Protein AF-A0A2I1HGM5-F1 (afdb_monomer)

Sequence (108 aa):
MERATNELLNNKDFVDFLHNNFLYTNGPSFFKILKQAIKKYETAPQRLKHHTQDYLWETLISLLERYEQHIPIPFSTPPSTPIVYTHPLAFPIRQVTRLLIRIPSNEF

Solvent-accessible surface area (backbone atoms only — not comparable to full-atom values): 6859 Å² total; per-residue (Å²): 111,72,66,64,54,52,54,52,70,66,31,63,70,54,50,51,47,29,69,72,39,50,83,41,94,92,42,64,26,50,47,54,51,52,54,50,37,52,52,49,35,74,70,38,56,80,90,48,31,62,62,33,45,52,52,38,49,53,53,50,52,60,48,49,57,49,46,64,71,63,47,75,66,76,72,75,69,73,72,89,66,77,86,77,74,91,63,81,71,94,60,86,78,77,78,78,76,78,73,80,79,78,76,82,78,92,73,134

Organism: NCBI:txid588596

Secondary structure (DSSP, 8-state):
-HHHHHHHHT-HHHHHHHHH-BSSTT--BHHHHHHHHHHHHHHS-GGGHHHHHHHHHHHHHHHHHHHHHHS---------S-----SPPSS-----------PPP---

Nearest PDB structures (foldseek):
  2lhr-assembly1_A  TM=5.906E-01  e=9.781E-01  Staphylococcus aureus subsp. aureus MW2

Structure (mmCIF, N/CA/C/O backbone):
data_AF-A0A2I1HGM5-F1
#
_entry.id   AF-A0A2I1HGM5-F1
#
loop_
_atom_site.group_PDB
_atom_site.id
_atom_site.type_symbol
_atom_site.label_atom_id
_atom_site.label_alt_id
_atom_site.label_comp_id
_atom_site.label_asym_id
_atom_site.label_entity_id
_atom_site.label_seq_id
_atom_site.pdbx_PDB_ins_code
_atom_site.Cartn_x
_atom_site.Cartn_y
_atom_site.Cartn_z
_atom_site.occupancy
_atom_site.B_iso_or_equiv
_atom_site.auth_seq_id
_atom_site.auth_comp_id
_atom_site.auth_asym_id
_atom_site.auth_atom_id
_atom_site.pdbx_PDB_model_num
ATOM 1 N N . MET A 1 1 ? 17.560 -8.212 9.797 1.00 52.03 1 MET A N 1
ATOM 2 C CA . MET A 1 1 ? 16.567 -7.215 9.345 1.00 52.03 1 MET A CA 1
ATOM 3 C C . MET A 1 1 ? 15.438 -7.868 8.550 1.00 52.03 1 MET A C 1
ATOM 5 O O . MET A 1 1 ? 14.296 -7.663 8.924 1.00 52.03 1 MET A O 1
ATOM 9 N N . GLU A 1 2 ? 15.735 -8.740 7.574 1.00 53.88 2 GLU A N 1
ATOM 10 C CA . GLU A 1 2 ? 14.720 -9.443 6.751 1.00 53.88 2 GLU A CA 1
ATOM 11 C C . GLU A 1 2 ? 13.645 -10.224 7.532 1.00 53.88 2 GLU A C 1
ATOM 13 O O . GLU A 1 2 ? 12.497 -10.291 7.105 1.00 53.88 2 GLU A O 1
ATOM 18 N N . ARG A 1 3 ? 13.978 -10.806 8.694 1.00 56.34 3 ARG A N 1
ATOM 19 C CA . ARG A 1 3 ? 12.984 -11.522 9.517 1.00 56.34 3 ARG A CA 1
ATOM 20 C C . ARG A 1 3 ? 11.881 -10.607 10.057 1.00 56.34 3 ARG A C 1
ATOM 22 O O . ARG A 1 3 ? 10.716 -10.960 9.948 1.00 56.34 3 ARG A O 1
ATOM 29 N N . ALA A 1 4 ? 12.242 -9.432 10.571 1.00 59.28 4 ALA A N 1
ATOM 30 C CA . ALA A 1 4 ? 11.284 -8.487 11.146 1.00 59.28 4 ALA A CA 1
ATOM 31 C C . ALA A 1 4 ? 10.360 -7.888 10.073 1.00 59.28 4 ALA A C 1
ATOM 33 O O . ALA A 1 4 ? 9.167 -7.714 10.301 1.00 59.28 4 ALA A O 1
ATOM 34 N N . THR A 1 5 ? 10.887 -7.641 8.868 1.00 63.16 5 THR A N 1
ATOM 35 C CA . THR A 1 5 ? 10.071 -7.192 7.732 1.00 63.16 5 THR A CA 1
ATOM 36 C C . THR A 1 5 ? 9.121 -8.285 7.247 1.00 63.16 5 THR A C 1
ATOM 38 O O . THR A 1 5 ? 7.978 -7.986 6.923 1.00 63.16 5 THR A O 1
ATOM 41 N N . ASN A 1 6 ? 9.540 -9.554 7.247 1.00 67.56 6 ASN A N 1
ATOM 42 C CA . ASN A 1 6 ? 8.664 -10.662 6.856 1.00 67.56 6 ASN A CA 1
ATOM 43 C C . ASN A 1 6 ? 7.540 -10.910 7.873 1.00 67.56 6 ASN A C 1
ATOM 45 O O . ASN A 1 6 ? 6.430 -11.246 7.475 1.00 67.56 6 ASN A O 1
ATOM 49 N N . GLU A 1 7 ? 7.788 -10.731 9.169 1.00 73.44 7 GLU A N 1
ATOM 50 C CA . GLU A 1 7 ? 6.735 -10.817 10.192 1.00 73.44 7 GLU A CA 1
ATOM 51 C C . GLU A 1 7 ? 5.703 -9.694 10.045 1.00 73.44 7 GLU A C 1
ATOM 53 O O . GLU A 1 7 ? 4.501 -9.950 10.100 1.00 73.44 7 GLU A O 1
ATOM 58 N N . LEU A 1 8 ? 6.159 -8.469 9.774 1.00 70.75 8 LEU A N 1
ATOM 59 C CA . LEU A 1 8 ? 5.291 -7.312 9.556 1.00 70.75 8 LEU A CA 1
ATOM 60 C C . LEU A 1 8 ? 4.442 -7.453 8.283 1.00 70.75 8 LEU A C 1
ATOM 62 O O . LEU A 1 8 ? 3.247 -7.175 8.302 1.00 70.75 8 LEU A O 1
ATOM 66 N N . LEU A 1 9 ? 5.035 -7.937 7.188 1.00 70.31 9 LEU A N 1
ATOM 67 C CA . LEU A 1 9 ? 4.331 -8.163 5.920 1.00 70.31 9 LEU A CA 1
ATOM 68 C C . LEU A 1 9 ? 3.292 -9.292 6.002 1.00 70.31 9 LEU A C 1
ATOM 70 O O . LEU A 1 9 ? 2.328 -9.283 5.241 1.00 70.31 9 LEU A O 1
ATOM 74 N N . ASN A 1 10 ? 3.471 -10.242 6.923 1.00 76.75 10 ASN A N 1
ATOM 75 C CA . ASN A 1 10 ? 2.513 -11.318 7.184 1.00 76.75 10 ASN A CA 1
ATOM 76 C C . ASN A 1 10 ? 1.501 -10.966 8.288 1.00 76.75 10 ASN A C 1
ATOM 78 O O . ASN A 1 10 ? 0.644 -11.788 8.620 1.00 76.75 10 ASN A O 1
ATOM 82 N N . ASN A 1 11 ? 1.584 -9.766 8.869 1.00 84.69 11 ASN A N 1
ATOM 83 C CA . ASN A 1 11 ? 0.628 -9.314 9.864 1.00 84.69 11 ASN A CA 1
ATOM 84 C C . ASN A 1 11 ? -0.736 -9.073 9.197 1.00 84.69 11 ASN A C 1
ATOM 86 O O . ASN A 1 11 ? -0.860 -8.295 8.251 1.00 84.69 11 ASN A O 1
ATOM 90 N N . LYS A 1 12 ? -1.771 -9.740 9.714 1.00 87.19 12 LYS A N 1
ATOM 91 C CA . LYS A 1 12 ? -3.131 -9.653 9.180 1.00 87.19 12 LYS A CA 1
ATOM 92 C C . LYS A 1 12 ? -3.678 -8.222 9.201 1.00 87.19 12 LYS A C 1
ATOM 94 O O . LYS A 1 12 ? -4.265 -7.799 8.213 1.00 87.19 12 LYS A O 1
ATOM 99 N N . ASP A 1 13 ? -3.430 -7.472 10.270 1.00 84.69 13 ASP A N 1
ATOM 100 C CA . ASP A 1 13 ? -3.913 -6.099 10.432 1.00 84.69 13 ASP A CA 1
ATOM 101 C C . ASP A 1 13 ? -3.264 -5.160 9.405 1.00 84.69 13 ASP A C 1
ATOM 103 O O . ASP A 1 13 ? -3.921 -4.282 8.844 1.00 84.69 13 ASP A O 1
ATOM 107 N N . PHE A 1 14 ? -1.986 -5.392 9.086 1.00 83.31 14 PHE A N 1
ATOM 108 C CA . PHE A 1 14 ? -1.287 -4.662 8.030 1.00 83.31 14 PHE A CA 1
ATOM 109 C C . PHE A 1 14 ? -1.858 -4.979 6.642 1.00 83.31 14 PHE A C 1
ATOM 111 O O . PHE A 1 14 ? -2.090 -4.077 5.834 1.00 83.31 14 PHE A O 1
ATOM 118 N N . VAL A 1 15 ? -2.138 -6.254 6.363 1.00 84.62 15 VAL A N 1
ATOM 119 C CA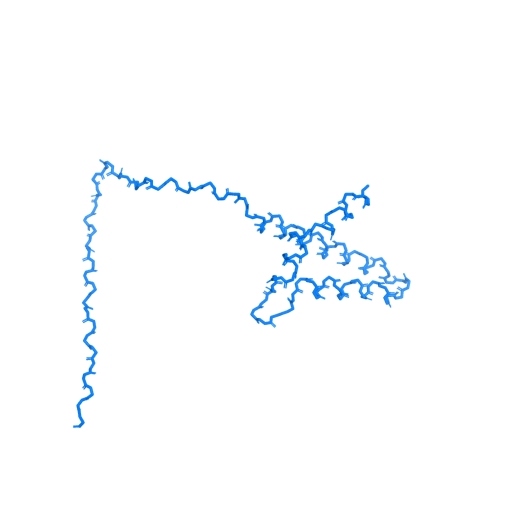 . VAL A 1 15 ? -2.762 -6.676 5.100 1.00 84.62 15 VAL A CA 1
ATOM 120 C C . VAL A 1 15 ? -4.168 -6.084 4.959 1.00 84.62 15 VAL A C 1
ATOM 122 O O . VAL A 1 15 ? -4.500 -5.532 3.905 1.00 84.62 15 VAL A O 1
ATOM 125 N N . ASP A 1 16 ? -4.970 -6.122 6.022 1.00 87.19 16 ASP A N 1
ATOM 126 C CA . ASP A 1 16 ? -6.315 -5.545 6.049 1.00 87.19 16 ASP A CA 1
ATOM 127 C C . ASP A 1 16 ? -6.267 -4.015 5.873 1.00 87.19 16 ASP A C 1
ATOM 129 O O . ASP A 1 16 ? -7.071 -3.449 5.121 1.00 87.19 16 ASP A O 1
ATOM 133 N N . PHE A 1 17 ? -5.282 -3.333 6.471 1.00 86.94 17 PHE A N 1
ATOM 134 C CA . PHE A 1 17 ? -5.022 -1.911 6.228 1.00 86.94 17 PHE A CA 1
ATOM 135 C C . PHE A 1 17 ? -4.762 -1.631 4.743 1.00 86.94 17 PHE A C 1
ATOM 137 O O . PHE A 1 17 ? -5.410 -0.750 4.170 1.00 86.94 17 PHE A O 1
ATOM 144 N N . LEU A 1 18 ? -3.866 -2.391 4.102 1.00 86.75 18 LEU A N 1
ATOM 145 C CA . LEU A 1 18 ? -3.512 -2.202 2.690 1.00 86.75 18 LEU A CA 1
ATOM 146 C C . LEU A 1 18 ? -4.700 -2.408 1.740 1.00 86.75 18 LEU A C 1
ATOM 148 O O . LEU A 1 18 ? -4.766 -1.753 0.692 1.00 86.75 18 LEU A O 1
ATOM 152 N N . HIS A 1 19 ? -5.608 -3.326 2.081 1.00 83.81 19 HIS A N 1
ATOM 153 C CA . HIS A 1 19 ? -6.803 -3.626 1.294 1.00 83.81 19 HIS A CA 1
ATOM 154 C C . HIS A 1 19 ? -7.875 -2.543 1.409 1.00 83.81 19 HIS A C 1
ATOM 156 O O . HIS A 1 19 ? -8.482 -2.182 0.399 1.00 83.81 19 HIS A O 1
ATOM 162 N N . ASN A 1 20 ? -8.092 -2.026 2.617 1.00 84.44 20 ASN A N 1
ATOM 163 C CA . ASN A 1 20 ? -9.196 -1.115 2.909 1.00 84.44 20 ASN A CA 1
ATOM 164 C C . ASN A 1 20 ? -8.838 0.365 2.709 1.00 84.44 20 ASN A C 1
ATOM 166 O O . ASN A 1 20 ? -9.734 1.196 2.564 1.00 84.44 20 ASN A O 1
ATOM 170 N N . ASN A 1 21 ? -7.547 0.713 2.678 1.00 81.06 21 ASN A N 1
ATOM 171 C CA . ASN A 1 21 ? -7.113 2.095 2.503 1.00 81.06 21 ASN A CA 1
ATOM 172 C C . ASN A 1 21 ? -6.922 2.475 1.031 1.00 81.06 21 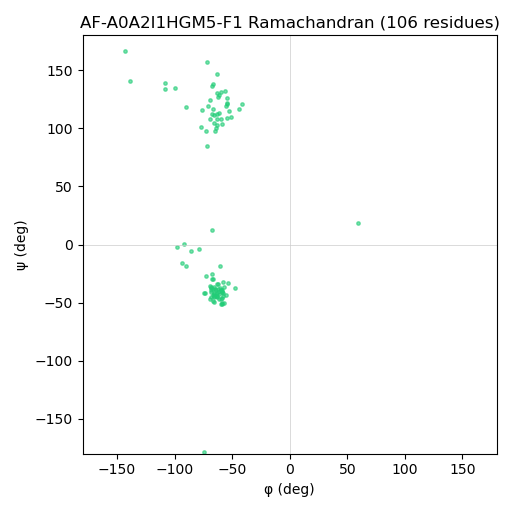ASN A C 1
ATOM 174 O O . ASN A 1 21 ? -6.041 1.967 0.326 1.00 81.06 21 ASN A O 1
ATOM 178 N N . PHE A 1 22 ? -7.721 3.451 0.605 1.00 79.50 22 PHE A N 1
ATOM 179 C CA . PHE A 1 22 ? -7.662 4.082 -0.708 1.00 79.50 22 PHE A CA 1
ATOM 180 C C . PHE A 1 22 ? -7.107 5.502 -0.584 1.00 79.50 22 PHE A C 1
ATOM 182 O O . PHE A 1 22 ? -7.487 6.238 0.321 1.00 79.50 22 PHE A O 1
ATOM 189 N N . LEU A 1 23 ? -6.238 5.910 -1.516 1.00 72.69 23 LEU A N 1
ATOM 190 C CA . LEU A 1 23 ? -5.678 7.273 -1.514 1.00 72.69 23 LEU A CA 1
ATOM 191 C C . LEU A 1 23 ? -6.738 8.368 -1.720 1.00 72.69 23 LEU A C 1
ATOM 193 O O . LEU A 1 23 ? -6.608 9.471 -1.199 1.00 72.69 23 LEU A O 1
ATOM 197 N N . TYR A 1 24 ? -7.762 8.060 -2.512 1.00 70.81 24 TYR A N 1
ATOM 198 C CA . TYR A 1 24 ? -8.863 8.951 -2.876 1.00 70.81 24 TYR A CA 1
ATOM 199 C C . TYR A 1 24 ? -10.157 8.136 -2.946 1.00 70.81 24 TYR A C 1
ATOM 201 O O . TYR A 1 24 ? -10.109 6.905 -3.020 1.00 70.81 24 TYR A O 1
ATOM 209 N N . THR A 1 25 ? -11.315 8.795 -2.985 1.00 69.38 25 THR A N 1
ATOM 210 C CA . THR A 1 25 ? -12.593 8.125 -3.264 1.00 69.38 25 THR A CA 1
ATOM 211 C C . THR A 1 25 ? -12.503 7.370 -4.593 1.00 69.38 25 THR A C 1
ATOM 213 O O . THR A 1 25 ? -12.233 7.959 -5.636 1.00 69.38 25 THR A O 1
ATOM 216 N N . ASN A 1 26 ? -12.676 6.045 -4.552 1.00 75.19 26 ASN A N 1
ATOM 217 C CA . ASN A 1 26 ? -12.480 5.142 -5.698 1.00 75.19 26 ASN A CA 1
ATOM 218 C C . ASN A 1 26 ? -11.058 5.163 -6.310 1.00 75.19 26 ASN A C 1
ATOM 220 O O . ASN A 1 26 ? -10.861 4.737 -7.450 1.00 75.19 26 ASN A O 1
ATOM 224 N N . GLY A 1 27 ? -10.061 5.667 -5.577 1.00 76.38 27 GLY A N 1
ATOM 225 C CA . GLY A 1 27 ? -8.662 5.718 -5.996 1.00 76.38 27 GLY A CA 1
ATOM 226 C C . GLY A 1 27 ? -7.964 4.353 -5.934 1.00 76.38 27 GLY A C 1
ATOM 227 O O . GLY A 1 27 ? -8.571 3.341 -5.590 1.00 76.38 27 GLY A O 1
ATOM 228 N N . PRO A 1 28 ? -6.666 4.276 -6.269 1.00 81.00 28 PRO A N 1
ATOM 229 C CA . PRO A 1 28 ? -5.889 3.064 -6.042 1.00 81.00 28 PRO A CA 1
ATOM 230 C C . PRO A 1 28 ? -5.730 2.805 -4.538 1.00 81.00 28 PRO A C 1
ATOM 232 O O . PRO A 1 28 ? -5.463 3.726 -3.763 1.00 81.00 28 PRO A O 1
ATOM 235 N N . SER A 1 29 ? -5.867 1.539 -4.139 1.00 87.00 29 SER A N 1
ATOM 236 C CA . SER A 1 29 ? -5.506 1.111 -2.790 1.00 87.00 29 SER A CA 1
ATOM 237 C C . SER A 1 29 ? -3.993 1.090 -2.612 1.00 87.00 29 SER A C 1
ATOM 239 O O . SER A 1 29 ? -3.238 0.937 -3.583 1.00 87.00 29 SER A O 1
ATOM 241 N N . PHE A 1 30 ? -3.540 1.180 -1.365 1.00 86.12 30 PHE A N 1
ATOM 242 C CA . PHE A 1 30 ? -2.125 1.013 -1.044 1.00 86.12 30 PHE A CA 1
ATOM 243 C C . PHE A 1 30 ? -1.576 -0.340 -1.503 1.00 86.12 30 PHE A C 1
ATOM 245 O O . PHE A 1 30 ? -0.475 -0.396 -2.054 1.00 86.12 30 PHE A O 1
ATOM 252 N N . PHE A 1 31 ? -2.380 -1.404 -1.415 1.00 86.75 31 PHE A N 1
ATOM 253 C CA . PHE A 1 31 ? -2.035 -2.705 -1.989 1.00 86.75 31 PHE A CA 1
ATOM 254 C C . PHE A 1 31 ? -1.720 -2.622 -3.493 1.00 86.75 31 PHE A C 1
ATOM 256 O O . PHE A 1 31 ? -0.737 -3.189 -3.977 1.00 86.75 31 PHE A O 1
ATOM 263 N N . LYS A 1 32 ? -2.530 -1.878 -4.258 1.00 88.50 32 LYS A N 1
ATOM 264 C CA . LYS A 1 32 ? -2.333 -1.707 -5.705 1.00 88.50 32 LYS A CA 1
ATOM 265 C C . LYS A 1 32 ? -1.058 -0.923 -6.018 1.00 88.50 32 LYS A C 1
ATOM 267 O O . LYS A 1 32 ? -0.371 -1.265 -6.979 1.00 88.50 32 LYS A O 1
ATOM 272 N N . ILE A 1 33 ? -0.737 0.090 -5.216 1.00 87.69 33 ILE A N 1
ATOM 273 C CA . ILE A 1 33 ? 0.483 0.899 -5.360 1.00 87.69 33 ILE A CA 1
ATOM 274 C C . ILE A 1 33 ? 1.718 0.046 -5.079 1.00 87.69 33 ILE A C 1
ATOM 276 O O . ILE A 1 33 ? 2.624 0.003 -5.910 1.00 87.69 33 ILE A O 1
ATOM 280 N N . LEU A 1 34 ? 1.716 -0.699 -3.971 1.00 88.88 34 LEU A N 1
ATOM 281 C CA . LEU A 1 34 ? 2.814 -1.594 -3.613 1.00 88.88 34 LEU A CA 1
ATOM 282 C C . LEU A 1 34 ? 3.041 -2.647 -4.706 1.00 88.88 34 LEU A C 1
ATOM 284 O O . LEU A 1 34 ? 4.160 -2.826 -5.185 1.00 88.88 34 LEU A O 1
ATOM 288 N N . LYS A 1 35 ? 1.962 -3.273 -5.190 1.00 90.19 35 LYS A N 1
ATOM 289 C CA . LYS A 1 35 ? 2.025 -4.238 -6.295 1.00 90.19 35 LYS A CA 1
ATOM 290 C C . LYS A 1 35 ? 2.611 -3.625 -7.571 1.00 90.19 35 LYS A C 1
ATOM 292 O O . LYS A 1 35 ? 3.370 -4.283 -8.281 1.00 90.19 35 LYS A O 1
ATOM 297 N N . GLN A 1 36 ? 2.270 -2.374 -7.883 1.00 90.44 36 GLN A N 1
ATOM 298 C CA . GLN A 1 36 ? 2.848 -1.666 -9.026 1.00 90.44 36 GLN A CA 1
ATOM 299 C C . GLN A 1 36 ? 4.332 -1.349 -8.825 1.00 90.44 36 GLN A C 1
ATOM 301 O O . GLN A 1 36 ? 5.098 -1.499 -9.776 1.00 90.44 36 GLN A O 1
ATOM 306 N N . ALA A 1 37 ? 4.746 -0.942 -7.624 1.00 88.81 37 ALA A N 1
ATOM 307 C CA . ALA A 1 37 ? 6.145 -0.667 -7.309 1.00 88.81 37 ALA A CA 1
ATOM 308 C C . ALA A 1 37 ? 7.013 -1.930 -7.437 1.00 88.81 37 ALA A C 1
ATOM 310 O O . ALA A 1 37 ? 8.043 -1.889 -8.111 1.00 88.81 37 ALA A O 1
ATOM 311 N N . ILE A 1 38 ? 6.549 -3.068 -6.904 1.00 90.56 38 ILE A N 1
ATOM 312 C CA . ILE A 1 38 ? 7.227 -4.370 -7.042 1.00 90.56 38 ILE A CA 1
ATOM 313 C C . ILE A 1 38 ? 7.365 -4.736 -8.520 1.00 90.56 38 ILE A C 1
ATOM 315 O O . ILE A 1 38 ? 8.466 -5.001 -8.997 1.00 90.56 38 ILE A O 1
ATOM 319 N N . LYS A 1 39 ? 6.266 -4.656 -9.280 1.00 93.00 39 LYS A N 1
ATOM 320 C CA . LYS A 1 39 ? 6.290 -4.955 -10.717 1.00 93.00 39 LYS A CA 1
ATOM 321 C C . LYS A 1 39 ? 7.274 -4.056 -11.470 1.00 93.00 39 LYS A C 1
ATOM 323 O O . LYS A 1 39 ? 7.973 -4.529 -12.364 1.00 93.00 39 LYS A O 1
ATOM 328 N N . LYS A 1 40 ? 7.334 -2.761 -11.138 1.00 90.25 40 LYS A N 1
ATOM 329 C CA . LYS A 1 40 ? 8.301 -1.829 -11.740 1.00 90.25 40 LYS A CA 1
ATOM 330 C C . LYS A 1 40 ? 9.738 -2.234 -11.431 1.00 90.25 40 LYS A C 1
ATOM 332 O O . LYS A 1 40 ? 10.556 -2.174 -12.336 1.00 90.25 40 LYS A O 1
ATOM 337 N N . TYR A 1 41 ? 10.030 -2.664 -10.206 1.00 91.06 41 TYR A N 1
ATOM 338 C CA . TYR A 1 41 ? 11.355 -3.150 -9.824 1.00 91.06 41 TYR A CA 1
ATOM 339 C C . TYR A 1 41 ? 11.742 -4.447 -10.552 1.00 91.06 41 TYR A C 1
ATOM 341 O O . TYR A 1 41 ? 12.843 -4.545 -11.091 1.00 91.06 41 TYR A O 1
ATOM 349 N N . GLU A 1 42 ? 10.833 -5.423 -10.632 1.00 91.56 42 GLU A N 1
ATOM 350 C CA . GLU A 1 42 ? 11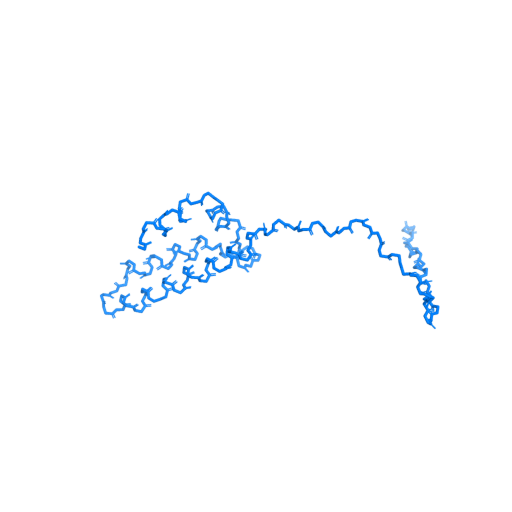.083 -6.705 -11.310 1.00 91.56 42 GLU A CA 1
ATOM 351 C C . GLU A 1 42 ? 11.311 -6.545 -12.817 1.00 91.56 42 GLU A C 1
ATOM 353 O O . GLU A 1 42 ? 12.155 -7.222 -13.401 1.00 91.56 42 GLU A O 1
ATOM 358 N N . THR A 1 43 ? 10.560 -5.638 -13.448 1.00 93.44 43 THR A N 1
ATOM 359 C CA . THR A 1 43 ? 10.647 -5.368 -14.893 1.00 93.44 43 THR A CA 1
ATOM 360 C C . THR A 1 43 ? 11.729 -4.349 -15.256 1.00 93.44 43 THR A C 1
ATOM 362 O O . THR A 1 43 ? 11.971 -4.113 -16.442 1.00 93.44 43 THR A O 1
ATOM 365 N N . ALA A 1 44 ? 12.388 -3.738 -14.267 1.00 92.00 44 ALA A N 1
ATOM 366 C CA . ALA A 1 44 ? 13.391 -2.716 -14.511 1.00 92.00 44 ALA A CA 1
ATOM 367 C C . ALA A 1 44 ? 14.641 -3.306 -15.184 1.00 92.00 44 ALA A C 1
ATOM 369 O O . ALA A 1 44 ? 15.166 -4.333 -14.743 1.00 92.00 44 ALA A O 1
ATOM 370 N N . PRO A 1 45 ? 15.199 -2.634 -16.207 1.00 92.12 45 PRO A N 1
ATOM 371 C CA . PRO A 1 45 ? 16.511 -2.994 -16.721 1.00 92.12 45 PRO A CA 1
ATOM 372 C C . PRO A 1 45 ? 17.572 -2.792 -15.631 1.00 92.12 45 PRO A C 1
ATOM 374 O O . PRO A 1 45 ? 17.489 -1.851 -14.842 1.00 92.12 45 PRO A O 1
ATOM 377 N N . GLN A 1 46 ? 18.615 -3.631 -15.627 1.00 89.31 46 GLN A N 1
ATOM 378 C CA . GLN A 1 46 ? 19.648 -3.678 -14.577 1.00 89.31 46 GLN A CA 1
ATOM 379 C C . GLN A 1 46 ? 20.209 -2.294 -14.191 1.00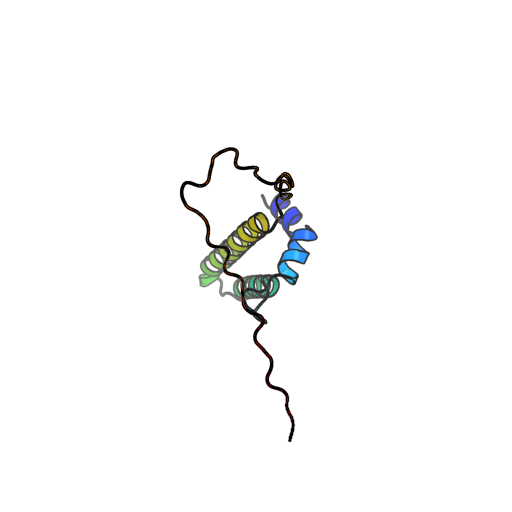 89.31 46 GLN A C 1
ATOM 381 O O . GLN A 1 46 ? 20.453 -2.024 -13.021 1.00 89.31 46 GLN A O 1
ATOM 386 N N . ARG A 1 47 ? 20.366 -1.392 -15.171 1.00 88.44 47 ARG A N 1
ATOM 387 C CA . ARG A 1 47 ? 20.885 -0.026 -14.977 1.00 88.44 47 ARG A CA 1
ATOM 388 C C . ARG A 1 47 ? 19.965 0.878 -14.151 1.00 88.44 47 ARG A C 1
ATOM 390 O O . ARG A 1 47 ? 20.452 1.777 -13.483 1.00 88.44 47 ARG A O 1
ATOM 397 N N . LEU A 1 48 ? 18.655 0.652 -14.208 1.00 88.69 48 LEU A N 1
ATOM 398 C CA . LEU A 1 48 ? 17.650 1.415 -13.460 1.00 88.69 48 LEU A CA 1
ATOM 399 C C . LEU A 1 48 ? 17.226 0.708 -12.171 1.00 88.69 48 LEU A C 1
ATOM 401 O O . LEU A 1 48 ? 16.431 1.257 -11.411 1.00 88.69 48 LEU A O 1
ATOM 405 N N . LYS A 1 49 ? 17.768 -0.488 -11.916 1.00 87.69 49 LYS A N 1
ATOM 406 C CA . LYS A 1 49 ? 17.353 -1.343 -10.807 1.00 87.69 49 LYS A CA 1
ATOM 407 C C . LYS A 1 49 ? 17.542 -0.655 -9.458 1.00 87.69 49 LYS A C 1
ATOM 409 O O . LYS A 1 49 ? 16.636 -0.720 -8.639 1.00 87.69 49 LYS A O 1
ATOM 414 N N . HIS A 1 50 ? 18.642 0.084 -9.290 1.00 87.75 50 HIS A N 1
ATOM 415 C CA . HIS A 1 50 ? 18.895 0.911 -8.105 1.00 87.75 50 HIS A CA 1
ATOM 416 C C . HIS A 1 50 ? 17.812 1.978 -7.899 1.00 87.75 50 HIS A C 1
ATOM 418 O O . HIS A 1 50 ? 17.175 1.993 -6.858 1.00 87.75 50 HIS A O 1
ATOM 424 N N . HIS A 1 51 ? 17.491 2.779 -8.918 1.00 86.25 51 HIS A N 1
ATOM 425 C CA . HIS A 1 51 ? 16.441 3.800 -8.799 1.00 86.25 51 HIS A CA 1
ATOM 426 C C . HIS A 1 51 ? 15.060 3.207 -8.506 1.00 86.25 51 HIS A C 1
ATOM 428 O O . HIS A 1 51 ? 14.283 3.763 -7.733 1.00 86.25 51 HIS A O 1
ATOM 434 N N . THR A 1 52 ? 14.736 2.063 -9.113 1.00 89.88 52 THR A N 1
ATOM 435 C CA . THR A 1 52 ? 13.477 1.371 -8.813 1.00 89.88 52 THR A CA 1
ATOM 436 C C . THR A 1 52 ? 13.478 0.705 -7.441 1.00 89.88 52 THR A C 1
ATOM 438 O O . THR A 1 52 ? 12.409 0.553 -6.859 1.00 89.88 52 THR A O 1
ATOM 441 N N . GLN A 1 53 ? 14.650 0.326 -6.923 1.00 89.25 53 GLN A N 1
ATOM 442 C CA . GLN A 1 53 ? 14.810 -0.197 -5.569 1.00 89.25 53 GLN A CA 1
ATOM 443 C C . GLN A 1 53 ? 14.563 0.903 -4.545 1.00 89.25 53 GLN A C 1
ATOM 445 O O . GLN A 1 53 ? 13.776 0.690 -3.630 1.00 89.25 53 GLN A O 1
ATOM 450 N N . ASP A 1 54 ? 15.165 2.077 -4.746 1.00 90.06 54 ASP A N 1
ATOM 451 C CA . ASP A 1 54 ? 14.960 3.243 -3.886 1.00 90.06 54 ASP A CA 1
ATOM 452 C C . ASP A 1 54 ? 13.479 3.632 -3.878 1.00 90.06 54 ASP A C 1
ATOM 454 O O . ASP A 1 54 ? 12.867 3.754 -2.824 1.00 90.06 54 ASP A O 1
ATOM 458 N N . TYR A 1 55 ? 12.850 3.704 -5.056 1.00 88.94 55 TYR A N 1
ATOM 459 C CA . TYR A 1 55 ? 11.415 3.970 -5.160 1.00 88.94 55 TYR A CA 1
ATOM 460 C C . TYR A 1 55 ? 10.556 2.934 -4.417 1.00 88.94 55 TYR A C 1
ATOM 462 O O . TYR A 1 55 ? 9.603 3.301 -3.726 1.00 88.94 55 TYR A O 1
ATOM 470 N N . LEU A 1 56 ? 10.868 1.641 -4.556 1.00 89.94 56 LEU A N 1
ATOM 471 C CA . LEU A 1 56 ? 10.160 0.570 -3.853 1.00 89.94 56 LEU A CA 1
ATOM 472 C C . LEU A 1 56 ? 10.333 0.695 -2.333 1.00 89.94 56 LEU A C 1
ATOM 474 O O . LEU A 1 56 ? 9.364 0.523 -1.595 1.00 89.94 56 LEU A O 1
ATOM 478 N N . TRP A 1 57 ? 11.543 1.020 -1.884 1.00 89.75 57 TRP A N 1
ATOM 479 C CA . TRP A 1 57 ? 11.880 1.184 -0.476 1.00 89.75 57 TRP A CA 1
ATOM 480 C C . TRP A 1 57 ? 11.157 2.377 0.153 1.00 89.75 57 TRP A C 1
ATOM 482 O O . TRP A 1 57 ? 10.465 2.209 1.154 1.00 89.75 57 TRP A O 1
ATOM 492 N N . GLU A 1 58 ? 11.212 3.546 -0.485 1.00 89.94 58 GLU A N 1
ATOM 493 C CA . GLU A 1 58 ? 10.493 4.754 -0.055 1.00 89.94 58 GLU A CA 1
ATOM 494 C C . GLU A 1 58 ? 8.976 4.534 -0.015 1.00 89.94 58 GLU A C 1
ATOM 496 O O . GLU A 1 58 ? 8.290 4.970 0.913 1.00 89.94 58 GLU A O 1
ATOM 501 N N . THR A 1 59 ? 8.443 3.800 -1.000 1.00 89.19 59 THR A N 1
ATOM 502 C CA . THR A 1 59 ? 7.024 3.420 -1.021 1.00 89.19 59 THR A CA 1
ATOM 503 C C . THR A 1 59 ? 6.677 2.555 0.190 1.00 89.19 59 THR A C 1
ATOM 505 O O . THR A 1 59 ? 5.635 2.763 0.807 1.00 89.19 59 THR A O 1
ATOM 508 N N . LEU A 1 60 ? 7.537 1.599 0.547 1.00 88.81 60 LEU A N 1
ATOM 509 C CA . LEU A 1 60 ? 7.324 0.718 1.691 1.00 88.81 60 LEU A CA 1
ATOM 510 C C . LEU A 1 60 ? 7.417 1.485 3.017 1.00 88.81 60 LEU A C 1
ATOM 512 O O . LEU A 1 60 ? 6.522 1.334 3.844 1.00 88.81 60 LEU A O 1
ATOM 516 N N . ILE A 1 61 ? 8.418 2.353 3.197 1.00 88.94 61 ILE A N 1
ATOM 517 C CA . ILE A 1 61 ? 8.541 3.206 4.393 1.00 88.94 61 ILE A CA 1
ATOM 518 C C . ILE A 1 61 ? 7.304 4.088 4.554 1.00 88.94 61 ILE A C 1
ATOM 520 O O . ILE A 1 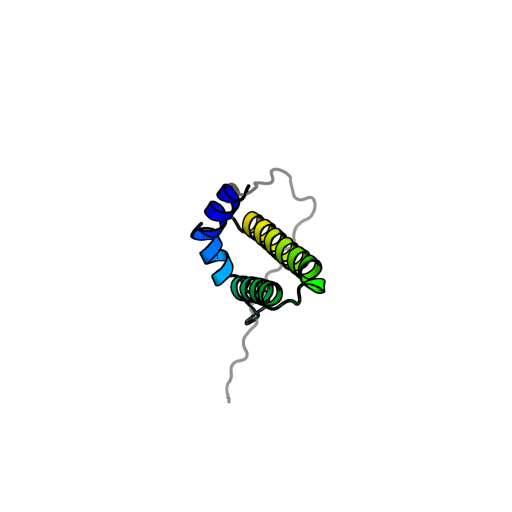61 ? 6.657 4.056 5.597 1.00 88.94 61 ILE A O 1
ATOM 524 N N . SER A 1 62 ? 6.911 4.796 3.493 1.00 87.44 62 SER A N 1
ATOM 525 C CA . SER A 1 62 ? 5.736 5.676 3.513 1.00 87.44 62 SER A CA 1
ATOM 526 C C . SER A 1 62 ? 4.446 4.934 3.887 1.00 87.44 62 SER A C 1
ATOM 528 O O . SER A 1 62 ? 3.532 5.513 4.475 1.00 87.44 62 SER A O 1
ATOM 530 N N . LEU A 1 63 ? 4.333 3.656 3.511 1.00 88.25 63 LEU A N 1
ATOM 531 C CA . LEU A 1 63 ? 3.198 2.809 3.877 1.00 88.25 63 LEU A CA 1
ATOM 532 C C . LEU A 1 63 ? 3.236 2.400 5.345 1.00 88.25 63 LEU A C 1
ATOM 534 O O . LEU A 1 63 ? 2.189 2.406 5.989 1.00 88.25 63 LEU A O 1
ATOM 538 N N . LEU A 1 64 ? 4.414 2.054 5.859 1.00 85.31 64 LEU A N 1
ATOM 539 C CA . LEU A 1 64 ? 4.587 1.683 7.259 1.00 85.31 64 LEU A CA 1
ATOM 540 C C . LEU A 1 64 ? 4.310 2.857 8.189 1.00 85.31 64 LEU A C 1
ATOM 542 O O . LEU A 1 64 ? 3.542 2.695 9.128 1.00 85.31 64 LEU A O 1
ATOM 546 N N . GLU A 1 65 ? 4.822 4.046 7.878 1.00 87.12 65 GLU A N 1
ATOM 547 C CA . GLU A 1 65 ? 4.535 5.257 8.656 1.00 87.12 65 GLU A CA 1
ATOM 548 C C . GLU A 1 65 ? 3.029 5.543 8.722 1.00 87.12 65 GLU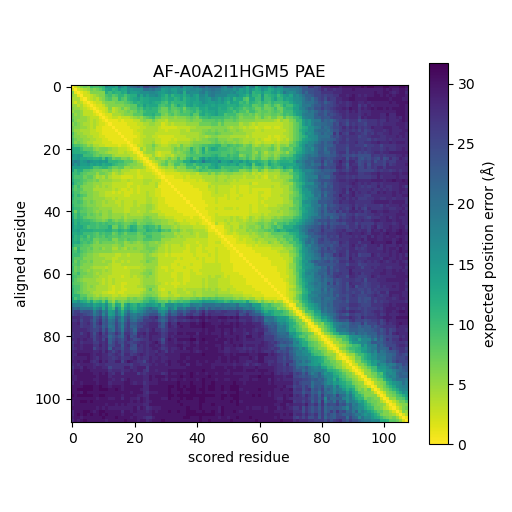 A C 1
ATOM 550 O O . GLU A 1 65 ? 2.485 5.865 9.777 1.00 87.12 65 GLU A O 1
ATOM 555 N N . ARG A 1 66 ? 2.320 5.377 7.598 1.00 84.62 66 ARG A N 1
ATOM 556 C CA . ARG A 1 66 ? 0.860 5.537 7.561 1.00 84.62 66 ARG A CA 1
ATOM 557 C C . ARG A 1 66 ? 0.142 4.447 8.332 1.00 84.62 66 ARG A C 1
ATOM 559 O O . ARG A 1 66 ? -0.857 4.742 8.976 1.00 84.62 66 ARG A O 1
ATOM 566 N N . TYR A 1 67 ? 0.616 3.209 8.251 1.00 84.06 67 TYR A N 1
ATOM 567 C CA . TYR A 1 67 ? 0.059 2.121 9.037 1.00 84.06 67 TYR A CA 1
ATOM 568 C C . TYR A 1 67 ? 0.224 2.398 10.527 1.00 84.06 67 TYR A C 1
ATOM 570 O O . TYR A 1 67 ? -0.761 2.321 11.244 1.00 84.06 67 TYR A O 1
ATOM 578 N N . GLU A 1 68 ? 1.401 2.820 10.986 1.00 82.31 68 GLU A N 1
ATOM 579 C CA . GLU A 1 68 ? 1.639 3.185 12.386 1.00 82.31 68 GLU A CA 1
ATOM 580 C C . GLU A 1 68 ? 0.753 4.346 12.856 1.00 82.31 68 GLU A C 1
ATOM 582 O O . GLU A 1 68 ? 0.236 4.309 13.970 1.00 82.31 68 GLU A O 1
ATOM 587 N N . GLN A 1 69 ? 0.504 5.340 11.997 1.00 79.25 69 GLN A N 1
ATOM 588 C CA . GLN A 1 69 ? -0.462 6.412 12.275 1.00 79.25 69 GLN A CA 1
ATOM 589 C C . GLN A 1 69 ? -1.916 5.921 12.314 1.00 79.25 69 GLN A C 1
ATOM 591 O O . GLN A 1 69 ? -2.756 6.529 12.978 1.00 79.25 69 GLN A O 1
ATOM 596 N N . HIS A 1 70 ? -2.227 4.865 11.560 1.00 71.56 70 HIS A N 1
ATOM 597 C CA . HIS A 1 70 ? -3.569 4.309 11.420 1.00 71.56 70 HIS A CA 1
ATOM 598 C C . HIS A 1 70 ? -3.845 3.161 12.397 1.00 71.56 70 HIS A C 1
ATOM 600 O O . HIS A 1 70 ? -5.015 2.822 12.600 1.00 71.56 70 HIS A O 1
ATOM 606 N N . ILE A 1 71 ? -2.813 2.575 13.022 1.00 65.69 71 ILE A N 1
ATOM 607 C CA . ILE A 1 71 ? -2.982 1.775 14.230 1.00 65.69 71 ILE A CA 1
ATOM 608 C C . ILE A 1 71 ? -3.756 2.695 15.166 1.00 65.69 71 ILE A C 1
ATOM 610 O O . ILE A 1 71 ? -3.246 3.760 15.526 1.00 65.69 71 ILE A O 1
ATOM 614 N N . PRO A 1 72 ? -4.999 2.344 15.531 1.00 56.16 72 PRO A N 1
ATOM 615 C CA . PRO A 1 72 ? -5.675 3.084 16.557 1.00 56.16 72 PRO A CA 1
ATOM 616 C C . PRO A 1 72 ? -4.828 2.838 17.796 1.00 56.16 72 PRO A C 1
ATOM 618 O O . PRO A 1 72 ? -4.920 1.785 18.427 1.00 56.16 72 PRO A O 1
ATOM 621 N N . ILE A 1 73 ? -3.978 3.812 18.139 1.00 50.31 73 ILE A N 1
ATOM 622 C CA . ILE A 1 73 ? -3.600 4.045 19.525 1.00 50.31 73 ILE A CA 1
ATOM 623 C C . ILE A 1 73 ? -4.926 3.877 20.256 1.00 50.31 73 ILE A C 1
ATOM 625 O O . ILE A 1 73 ? -5.880 4.546 19.837 1.00 50.31 73 ILE A O 1
ATOM 629 N N . PRO A 1 74 ? -5.059 2.939 21.213 1.00 44.84 74 PRO A N 1
ATOM 630 C CA . PRO A 1 74 ? -6.313 2.779 21.924 1.00 44.84 74 PRO A CA 1
ATOM 631 C C . PRO A 1 74 ? -6.665 4.178 22.394 1.00 44.84 74 PRO A C 1
ATOM 633 O O . PRO A 1 74 ? -5.903 4.763 23.166 1.00 44.84 74 PRO A O 1
ATOM 636 N N . PHE A 1 75 ? -7.706 4.763 21.790 1.00 40.88 75 PHE A N 1
ATOM 637 C CA . PHE A 1 75 ? -8.117 6.119 22.089 1.00 40.88 75 PHE A CA 1
ATOM 638 C C . PHE A 1 75 ? -8.310 6.085 23.589 1.00 40.88 75 PHE A C 1
ATOM 640 O O . PHE A 1 75 ? -9.196 5.381 24.074 1.00 40.88 75 PHE A O 1
ATOM 647 N N . SER A 1 76 ? -7.408 6.739 24.322 1.00 45.34 76 SER A N 1
ATOM 648 C CA . SER A 1 76 ? -7.597 6.943 25.741 1.00 45.34 76 SER A CA 1
ATOM 649 C C . SER A 1 76 ? -8.903 7.701 25.798 1.00 45.34 76 SER A C 1
ATOM 651 O O . SER A 1 76 ? -8.974 8.838 25.327 1.00 45.34 76 SER A O 1
ATOM 653 N N . THR A 1 77 ? -9.957 6.976 26.170 1.00 53.97 77 THR A N 1
ATOM 654 C CA . THR A 1 77 ? -11.335 7.439 26.145 1.00 53.97 77 THR A CA 1
ATOM 655 C C . THR A 1 77 ? -11.313 8.849 26.714 1.00 53.97 77 THR A C 1
ATOM 657 O O . THR A 1 77 ? -10.871 8.991 27.860 1.00 53.97 77 THR A O 1
ATOM 660 N N . PRO A 1 78 ? -11.680 9.901 25.954 1.00 56.78 78 PRO A N 1
ATOM 661 C CA . PRO A 1 78 ? -11.766 11.216 26.559 1.00 56.78 78 PRO A CA 1
ATOM 662 C C . PRO A 1 78 ? -12.703 11.043 27.757 1.00 56.78 78 PRO A C 1
ATOM 664 O O . PRO A 1 78 ? -13.769 10.437 27.591 1.00 56.78 78 PRO A O 1
ATOM 667 N N . PRO A 1 79 ? -12.287 11.432 28.974 1.00 51.91 79 PRO A N 1
ATOM 668 C CA . PRO A 1 79 ? -13.096 11.186 30.150 1.00 51.91 79 PRO A CA 1
ATOM 669 C C . PRO A 1 79 ? -14.476 11.780 29.884 1.00 51.91 79 PRO A C 1
ATOM 671 O O . PRO A 1 79 ? -14.608 12.969 29.605 1.00 51.91 79 PRO A O 1
ATOM 674 N N . SER A 1 80 ? -15.510 10.938 29.948 1.00 57.12 80 SER A N 1
ATOM 675 C CA . SER A 1 80 ? -16.912 11.313 29.718 1.00 57.12 80 SER A CA 1
ATOM 676 C C . SER A 1 80 ? -17.458 12.250 30.808 1.00 57.12 80 SER A C 1
ATOM 678 O O . SER A 1 80 ? -18.668 12.449 30.924 1.00 57.12 80 SER A O 1
ATOM 680 N N . THR A 1 81 ? -16.580 12.808 31.638 1.00 62.94 81 THR A N 1
ATOM 681 C CA . THR A 1 81 ? -16.905 13.856 32.586 1.00 62.94 81 THR A CA 1
ATOM 682 C C . THR A 1 81 ? -17.048 15.165 31.812 1.00 62.94 81 THR A C 1
ATOM 684 O O . THR A 1 81 ? -16.059 15.634 31.240 1.00 62.94 81 THR A O 1
ATOM 687 N N . PRO A 1 82 ? -18.244 15.778 31.776 1.00 64.69 82 PRO A N 1
ATOM 688 C CA . PRO A 1 82 ? -18.386 17.114 31.224 1.00 64.69 82 PRO A CA 1
ATOM 689 C C . PRO A 1 82 ? -17.438 18.051 31.976 1.00 64.69 82 PRO A C 1
ATOM 691 O O . PRO A 1 82 ? -17.382 18.031 33.206 1.00 64.69 82 PRO A O 1
ATOM 694 N N . ILE A 1 83 ? -16.674 18.856 31.238 1.00 65.56 83 ILE A N 1
ATOM 695 C CA . ILE A 1 83 ? -15.839 19.908 31.818 1.00 65.56 83 ILE A CA 1
ATOM 696 C C . ILE A 1 83 ? -16.796 20.925 32.445 1.00 65.56 83 ILE A C 1
ATOM 698 O O . ILE A 1 83 ? -17.382 21.763 31.758 1.00 65.56 83 ILE A O 1
ATOM 702 N N . VAL A 1 84 ? -17.010 20.810 33.754 1.00 66.94 84 VAL A N 1
ATOM 703 C CA . VAL A 1 84 ? -17.782 21.778 34.531 1.00 66.94 84 VAL A CA 1
ATOM 704 C C . VAL A 1 84 ? -16.882 22.988 34.746 1.00 66.94 84 VAL A C 1
ATOM 706 O O . VAL A 1 84 ? -15.991 22.975 35.591 1.00 66.94 84 VAL A O 1
ATOM 709 N N . TYR A 1 85 ? -17.092 24.039 33.957 1.00 61.09 85 TYR A N 1
ATOM 710 C CA . TYR A 1 85 ? -16.453 25.327 34.199 1.00 61.09 85 TYR A CA 1
ATOM 711 C C . TYR A 1 85 ? -17.023 25.928 35.490 1.00 61.09 85 TYR A C 1
ATOM 713 O O . TYR A 1 85 ? -18.189 26.308 35.549 1.00 61.09 85 TYR A O 1
ATOM 721 N N . THR A 1 86 ? -16.200 26.021 36.533 1.00 68.25 86 THR A N 1
ATOM 722 C CA . THR A 1 86 ? -16.532 26.683 37.810 1.00 68.25 86 THR A CA 1
ATOM 723 C C . THR A 1 86 ? -16.429 28.206 37.739 1.00 68.25 86 THR A C 1
ATOM 725 O O . THR A 1 86 ? -16.736 28.896 38.710 1.00 68.25 86 THR A O 1
ATOM 728 N N . HIS A 1 87 ? -15.992 28.753 36.604 1.00 69.12 87 HIS A N 1
ATOM 729 C CA . HIS A 1 87 ? -15.822 30.187 36.417 1.00 69.12 87 HIS A CA 1
ATOM 730 C C . HIS A 1 87 ? -17.012 30.780 35.659 1.00 69.12 87 HIS A C 1
ATOM 732 O O . HIS A 1 87 ? -17.432 30.211 34.648 1.00 69.12 87 HIS A O 1
ATOM 738 N N . PRO A 1 88 ? -17.551 31.927 36.109 1.00 67.75 88 PRO A N 1
ATOM 739 C CA . PRO A 1 88 ? -18.595 32.612 35.369 1.00 67.75 88 PRO A CA 1
ATOM 740 C C . PRO A 1 88 ? -18.052 33.023 33.998 1.00 67.75 88 PRO A C 1
ATOM 742 O O . PRO A 1 88 ? -16.988 33.632 33.887 1.00 67.75 88 PRO A O 1
ATOM 745 N N . LEU A 1 89 ? -18.789 32.673 32.944 1.00 61.34 89 LEU A N 1
ATOM 746 C CA . LEU A 1 89 ? -18.529 33.147 31.588 1.00 61.34 89 LEU A CA 1
ATOM 747 C C . LEU A 1 89 ? -18.487 34.681 31.598 1.00 61.34 89 LEU A C 1
ATOM 749 O O . LEU A 1 89 ? -19.470 35.325 31.959 1.00 61.34 89 LEU A O 1
ATOM 753 N N . ALA A 1 90 ? -17.355 35.260 31.187 1.00 70.75 90 ALA A N 1
ATOM 754 C CA . ALA A 1 90 ? -17.136 36.710 31.182 1.00 70.75 90 ALA A CA 1
ATOM 755 C C . ALA A 1 90 ? -18.127 37.474 30.284 1.00 70.75 90 ALA A C 1
ATOM 757 O O . ALA A 1 90 ? -18.310 38.677 30.450 1.00 70.75 90 ALA A O 1
ATOM 758 N N . PHE A 1 91 ? -18.793 36.778 29.356 1.00 66.44 91 PHE A N 1
ATOM 759 C CA . PHE A 1 91 ? -19.816 37.347 28.490 1.00 66.44 91 PHE A CA 1
ATOM 760 C C . PHE A 1 91 ? -20.994 36.378 28.336 1.00 66.44 91 PHE A C 1
ATOM 762 O O . PHE A 1 91 ? -20.782 35.170 28.191 1.00 66.44 91 PHE A O 1
ATOM 769 N N . PRO A 1 92 ? -22.242 36.878 28.328 1.00 65.94 92 PRO A N 1
ATOM 770 C CA . PRO A 1 92 ? -23.412 36.042 28.115 1.00 65.94 92 PRO A CA 1
ATOM 771 C C . PRO A 1 92 ? -23.401 35.488 26.686 1.00 65.94 92 PRO A C 1
ATOM 773 O O . PRO A 1 92 ? -23.501 36.236 25.711 1.00 65.94 92 PRO A O 1
ATOM 776 N N . ILE A 1 93 ? -23.313 34.163 26.551 1.00 68.94 93 ILE A N 1
ATOM 777 C CA . ILE A 1 93 ? -23.522 33.490 25.268 1.00 68.94 93 ILE A CA 1
ATOM 778 C C . ILE A 1 93 ? -25.008 33.631 24.937 1.00 68.94 93 ILE A C 1
ATOM 780 O O . ILE A 1 93 ? -25.859 33.002 25.568 1.00 68.94 93 ILE A O 1
ATOM 784 N N . ARG A 1 94 ? -25.338 34.466 23.948 1.00 62.88 94 ARG A N 1
ATOM 785 C CA . ARG A 1 94 ? -26.693 34.503 23.393 1.00 62.88 94 ARG A CA 1
ATOM 786 C C . ARG A 1 94 ? -26.942 33.161 22.716 1.00 62.88 94 ARG A C 1
ATOM 788 O O . ARG A 1 94 ? -26.399 32.899 21.646 1.00 62.88 94 ARG A O 1
ATOM 795 N N . GLN A 1 95 ? -27.730 32.301 23.356 1.00 64.12 95 GLN A N 1
ATOM 796 C CA . GLN A 1 95 ? -28.213 31.080 22.727 1.00 64.12 95 GLN A CA 1
ATOM 797 C C . GLN A 1 95 ? -29.025 31.480 21.495 1.00 64.12 95 GLN A C 1
ATOM 799 O O . GLN A 1 95 ? -30.113 32.041 21.607 1.00 64.12 95 GLN A O 1
ATOM 804 N N . VAL A 1 96 ? -28.465 31.242 20.310 1.00 58.16 96 VAL A N 1
ATOM 805 C CA . VAL A 1 96 ? -29.183 31.439 19.055 1.00 58.16 96 VAL A CA 1
ATOM 806 C C . VAL A 1 96 ? -30.201 30.313 18.961 1.00 58.16 96 VAL A C 1
ATOM 808 O O . VAL A 1 96 ? -29.874 29.187 18.584 1.00 58.16 96 VAL A O 1
ATOM 811 N N . THR A 1 97 ? -31.441 30.604 19.335 1.00 58.66 97 THR A N 1
ATOM 812 C CA . THR A 1 97 ? -32.581 29.745 19.031 1.00 58.66 97 THR A CA 1
ATOM 813 C C . THR A 1 97 ? -32.708 29.719 17.513 1.00 58.66 97 THR A C 1
ATOM 815 O O . THR A 1 97 ? -33.131 30.691 16.889 1.00 58.66 97 THR A O 1
ATOM 818 N N . ARG A 1 98 ? -32.267 28.624 16.884 1.00 62.84 98 ARG A N 1
ATOM 819 C CA . ARG A 1 98 ? -32.537 28.394 15.464 1.00 62.84 98 ARG A CA 1
ATOM 820 C C . ARG A 1 98 ? -34.049 28.281 15.310 1.00 62.84 98 ARG A C 1
ATOM 822 O O . ARG A 1 98 ? -34.643 27.304 15.757 1.00 62.84 98 ARG A O 1
ATOM 829 N N . LEU A 1 99 ? -34.661 29.302 14.717 1.00 65.38 99 LEU A N 1
ATOM 830 C CA . LEU A 1 99 ? -36.062 29.246 14.325 1.00 65.38 99 LEU A CA 1
ATOM 831 C C . LEU A 1 99 ? -36.240 28.097 13.332 1.00 65.38 99 LEU A C 1
ATOM 833 O O . LEU A 1 99 ? -35.468 27.946 12.383 1.00 65.38 99 LEU A O 1
ATOM 837 N N . LEU A 1 100 ? -37.249 27.273 13.594 1.00 59.88 100 LEU A N 1
ATOM 838 C CA . LEU A 1 100 ? -37.618 26.139 12.762 1.00 59.88 100 LEU A CA 1
ATOM 839 C C . LEU A 1 100 ? -38.053 26.694 11.400 1.00 59.88 100 LEU A C 1
ATOM 841 O O . LEU A 1 100 ? -39.038 27.427 11.307 1.00 59.88 100 LEU A O 1
ATOM 845 N N . ILE A 1 101 ? -37.269 26.415 10.358 1.00 63.12 101 ILE A N 1
ATOM 846 C CA . ILE A 1 101 ? -37.570 26.853 8.994 1.00 63.12 101 ILE A CA 1
ATOM 847 C C . ILE A 1 101 ? -38.897 26.200 8.605 1.00 63.12 101 ILE A C 1
ATOM 849 O O . ILE A 1 101 ? -38.989 24.976 8.509 1.00 63.12 101 ILE A O 1
ATOM 853 N N . ARG A 1 102 ?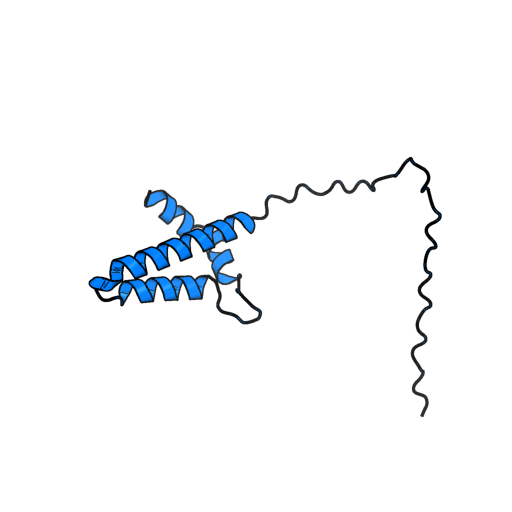 -39.943 27.014 8.430 1.00 64.69 102 ARG A N 1
ATOM 854 C CA . ARG A 1 102 ? -41.248 26.545 7.963 1.00 64.69 102 ARG A CA 1
ATOM 855 C C . ARG A 1 102 ? -41.072 26.049 6.531 1.00 64.69 102 ARG A C 1
ATOM 857 O O . ARG A 1 102 ? -40.802 26.839 5.632 1.00 64.69 102 ARG A O 1
ATOM 864 N N . ILE A 1 103 ? -41.194 24.741 6.343 1.00 67.62 103 ILE A N 1
ATOM 865 C CA . ILE A 1 103 ? -41.232 24.119 5.019 1.0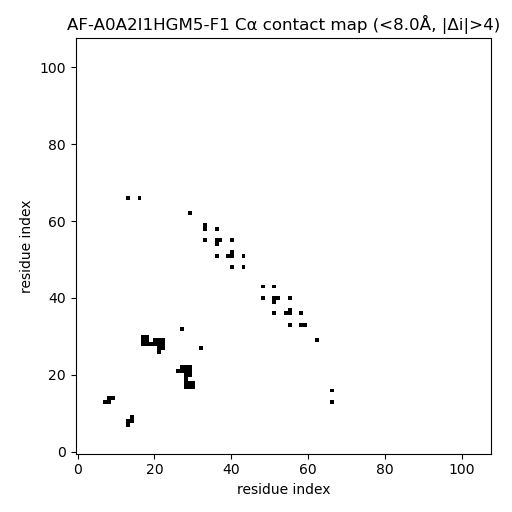0 67.62 103 ILE A CA 1
ATOM 866 C C . ILE A 1 103 ? -42.485 24.666 4.312 1.00 67.62 103 ILE A C 1
ATOM 868 O O . ILE A 1 103 ? -43.563 24.634 4.918 1.00 67.62 103 ILE A O 1
ATOM 872 N N . PRO A 1 104 ? -42.380 25.225 3.093 1.00 63.41 104 PRO A N 1
ATOM 873 C CA . PRO A 1 104 ? -43.554 25.681 2.365 1.00 63.41 104 PRO A CA 1
ATOM 874 C C . PRO A 1 104 ? -44.461 24.484 2.059 1.00 63.41 104 PRO A C 1
ATOM 876 O O . PRO A 1 104 ? -44.004 23.443 1.591 1.00 63.41 104 PRO A O 1
ATOM 879 N N . SER A 1 105 ? -45.746 24.640 2.372 1.00 64.12 105 SER A N 1
ATOM 880 C CA . SER A 1 105 ? -46.789 23.676 2.033 1.00 64.12 105 SER A CA 1
ATOM 881 C C . SER A 1 105 ? -47.025 23.726 0.528 1.00 64.12 105 SER A C 1
ATOM 883 O O . SER A 1 105 ? -47.387 24.780 0.009 1.00 64.12 105 SER A O 1
ATOM 885 N N . ASN A 1 106 ? -46.811 22.603 -0.159 1.00 60.44 106 ASN A N 1
ATOM 886 C CA . ASN A 1 106 ? -47.283 22.393 -1.526 1.00 60.44 106 ASN A CA 1
ATOM 887 C C . ASN A 1 106 ? -48.805 22.216 -1.471 1.00 60.44 106 ASN A C 1
ATOM 889 O O . ASN A 1 106 ? -49.302 21.094 -1.394 1.00 60.44 106 ASN A O 1
ATOM 893 N N . GLU A 1 107 ? -49.539 23.320 -1.480 1.00 60.31 107 GLU A N 1
ATOM 894 C CA . GLU A 1 107 ? -50.930 23.305 -1.921 1.00 60.31 107 GLU A CA 1
ATOM 895 C C . GLU A 1 107 ? -51.005 24.008 -3.279 1.00 60.31 107 GLU A C 1
ATOM 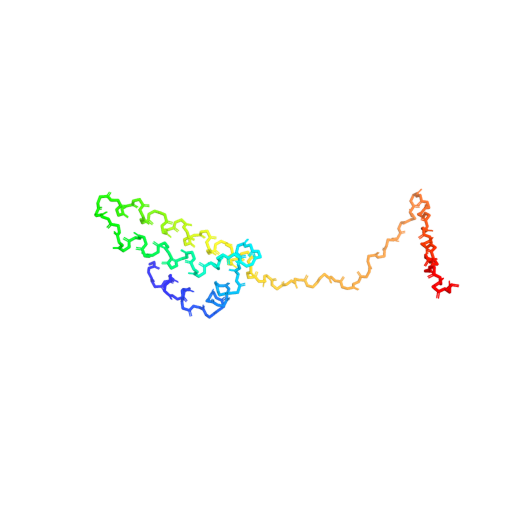897 O O . GLU A 1 107 ? -50.317 25.003 -3.513 1.00 60.31 107 GLU A O 1
ATOM 902 N N . PHE A 1 108 ? -51.738 23.342 -4.172 1.00 53.81 108 PHE A N 1
ATOM 903 C CA . PHE A 1 108 ? -51.704 23.398 -5.633 1.00 53.81 108 PHE A CA 1
ATOM 904 C C . PHE A 1 108 ? -52.287 24.678 -6.234 1.00 53.81 108 PHE A C 1
ATOM 906 O O . PHE A 1 108 ? -53.281 25.197 -5.678 1.00 53.81 108 PHE A O 1
#

pLDDT: mean 75.15, std 13.72, range [40.88, 93.44]

Radius of gyration: 25.94 Å; Cα contacts (8 Å, |Δi|>4): 39; chains: 1; bounding box: 73×49×54 Å

Foldseek 3Di:
DVVVVVVQVPDPLLVVQQVPDAPDDVHDGLVRVLVVLVVCLVPDDPVCNVVSVVVNVVSVVVSVVVSVVVPPPVPPPPPPDPPPPPDPDPDDDPPPPPDDPPDDDPDD

Mean predicted aligned error: 16.07 Å